Protein AF-A0A9E3DCX0-F1 (afdb_monomer_lite)

pLDDT: mean 82.18, std 15.85, range [32.5, 95.25]

Secondary structure (DSSP, 8-state):
--------TT--SSGGGS---S-GGGSPPP-TT-GGGTTS-GGGGTTTSSS-SPP-----------TT-----PPTT-TTTT-TT-

Radius of gyration: 17.96 Å; chains: 1; bounding box: 33×29×53 Å

Sequence (86 aa):
MTEAVEGSALTAANKGELFASFDVDAFEVPSGRDEIWRFTPLRRLRGLHDGSARANGKAQITVSEQPGVQVETVHRGDERLGQGGT

Structure (mmCIF, N/CA/C/O backbone):
data_AF-A0A9E3DCX0-F1
#
_entry.id   AF-A0A9E3DCX0-F1
#
loop_
_atom_site.group_PDB
_atom_site.id
_atom_site.type_symbol
_atom_site.label_atom_id
_atom_site.label_alt_id
_atom_site.label_comp_id
_atom_site.label_asym_id
_atom_site.label_entity_id
_atom_site.label_seq_id
_atom_site.pdbx_PDB_ins_code
_atom_site.Cartn_x
_atom_site.Cartn_y
_atom_site.Cartn_z
_atom_site.occupancy
_atom_site.B_iso_or_equiv
_atom_site.auth_seq_id
_atom_site.auth_comp_id
_atom_site.auth_asym_id
_atom_site.auth_atom_id
_atom_site.pdbx_PDB_model_num
ATOM 1 N N . MET A 1 1 ? 5.300 -17.676 -27.703 1.00 32.50 1 MET A N 1
ATOM 2 C CA . MET A 1 1 ? 4.997 -16.310 -28.162 1.00 32.50 1 MET A CA 1
ATOM 3 C C . MET A 1 1 ? 4.574 -15.568 -26.913 1.00 32.50 1 MET A C 1
ATOM 5 O O . MET A 1 1 ? 3.489 -15.824 -26.420 1.00 32.50 1 MET A O 1
ATOM 9 N N . THR A 1 2 ? 5.506 -14.856 -26.284 1.00 35.38 2 THR A N 1
ATOM 10 C CA . THR A 1 2 ? 5.255 -14.171 -25.011 1.00 35.38 2 THR A CA 1
ATOM 11 C C . THR A 1 2 ? 4.679 -12.811 -25.361 1.00 35.38 2 THR A C 1
ATOM 13 O O . THR A 1 2 ? 5.404 -11.973 -25.894 1.00 35.38 2 THR A O 1
ATOM 16 N N . GLU A 1 3 ? 3.375 -12.636 -25.163 1.00 37.22 3 GLU A N 1
ATOM 17 C CA . GLU A 1 3 ? 2.752 -11.315 -25.218 1.00 37.22 3 GLU A CA 1
ATOM 18 C C . GLU A 1 3 ? 3.375 -10.446 -24.126 1.00 37.22 3 GLU A C 1
ATOM 20 O O . GLU A 1 3 ? 3.439 -10.835 -22.960 1.00 37.22 3 GLU A O 1
ATOM 25 N N . ALA A 1 4 ? 3.894 -9.290 -24.529 1.00 39.19 4 ALA A N 1
ATOM 26 C CA . ALA A 1 4 ? 4.233 -8.235 -23.597 1.00 39.19 4 ALA A CA 1
ATOM 27 C C . ALA A 1 4 ? 2.914 -7.670 -23.067 1.00 39.19 4 ALA A C 1
ATOM 29 O O . ALA A 1 4 ? 2.081 -7.223 -23.855 1.00 39.19 4 ALA A O 1
ATOM 30 N N . VAL A 1 5 ? 2.713 -7.706 -21.750 1.00 46.59 5 VAL A N 1
ATOM 31 C CA . VAL A 1 5 ? 1.633 -6.938 -21.138 1.00 46.59 5 VAL A CA 1
ATOM 32 C C . VAL A 1 5 ? 2.018 -5.464 -21.246 1.00 46.59 5 VAL A C 1
ATOM 34 O O . VAL A 1 5 ? 3.007 -5.015 -20.669 1.00 46.59 5 VAL A O 1
ATOM 37 N N . GLU A 1 6 ? 1.252 -4.710 -22.033 1.00 45.69 6 GLU A N 1
ATOM 38 C CA . GLU A 1 6 ? 1.316 -3.250 -22.064 1.00 45.69 6 GLU A CA 1
ATOM 39 C C . GLU A 1 6 ? 0.695 -2.674 -20.782 1.00 45.69 6 GLU A C 1
ATOM 41 O O . GLU A 1 6 ? -0.372 -2.068 -20.787 1.00 45.69 6 GLU A O 1
ATOM 46 N N . GLY A 1 7 ? 1.378 -2.841 -19.653 1.00 45.19 7 GLY A N 1
ATOM 47 C CA . GLY A 1 7 ? 1.061 -2.166 -18.397 1.00 45.19 7 GLY A CA 1
ATOM 48 C C . GLY A 1 7 ? 1.591 -0.731 -18.382 1.00 45.19 7 GLY A C 1
ATOM 49 O O . GLY A 1 7 ? 2.337 -0.347 -17.482 1.00 45.19 7 GLY A O 1
ATOM 50 N N . SER A 1 8 ? 1.281 0.083 -19.397 1.00 47.34 8 SER A N 1
ATOM 51 C CA . SER A 1 8 ? 1.751 1.472 -19.426 1.00 47.34 8 SER A CA 1
ATOM 52 C C . SER A 1 8 ? 0.884 2.353 -18.525 1.00 47.34 8 SER A C 1
ATOM 54 O O . SER A 1 8 ? -0.050 3.018 -18.962 1.00 47.34 8 SER A O 1
ATOM 56 N N . ALA A 1 9 ? 1.257 2.428 -17.248 1.00 55.06 9 ALA A N 1
ATOM 57 C CA . ALA A 1 9 ? 0.779 3.417 -16.276 1.00 55.06 9 ALA A CA 1
ATOM 58 C C . ALA A 1 9 ? 1.135 4.886 -16.641 1.00 55.06 9 ALA A C 1
ATOM 60 O O . ALA A 1 9 ? 1.049 5.775 -15.796 1.00 55.06 9 ALA A O 1
ATOM 61 N N . LEU A 1 10 ? 1.569 5.161 -17.878 1.00 53.84 10 LEU A N 1
ATOM 62 C CA . LEU A 1 10 ? 2.031 6.474 -18.342 1.00 53.84 10 LEU A CA 1
ATOM 63 C C . LEU A 1 10 ? 0.925 7.326 -18.992 1.00 53.84 10 LEU A C 1
ATOM 65 O O . LEU A 1 10 ? 1.209 8.445 -19.410 1.00 53.84 10 LEU A O 1
ATOM 69 N N . THR A 1 11 ? -0.316 6.835 -19.081 1.00 58.62 11 THR A N 1
ATOM 70 C CA . THR A 1 11 ? -1.436 7.561 -19.724 1.00 58.62 11 THR A CA 1
ATOM 71 C C . THR A 1 11 ? -2.369 8.280 -18.741 1.00 58.62 11 THR A C 1
ATOM 73 O O . THR A 1 11 ? -3.215 9.058 -19.169 1.00 58.62 11 THR A O 1
ATOM 76 N N . ALA A 1 12 ? -2.230 8.051 -17.433 1.00 69.19 12 ALA A N 1
ATOM 77 C CA . ALA A 1 12 ? -3.051 8.712 -16.419 1.00 69.19 12 ALA A CA 1
ATOM 78 C C . ALA A 1 12 ? -2.681 10.201 -16.291 1.00 69.19 12 ALA A C 1
ATOM 80 O O . ALA A 1 12 ? -1.511 10.540 -16.098 1.00 69.19 12 ALA A O 1
ATOM 81 N N . ALA A 1 13 ? -3.672 11.095 -16.362 1.00 74.88 13 ALA A N 1
ATOM 82 C CA . ALA A 1 13 ? -3.468 12.538 -16.242 1.00 74.88 13 ALA A CA 1
ATOM 83 C C . ALA A 1 13 ? -3.061 12.942 -14.816 1.00 74.88 13 ALA A C 1
ATOM 85 O O . ALA A 1 13 ? -2.387 13.954 -14.615 1.00 74.88 13 ALA A O 1
ATOM 86 N N . ASN A 1 14 ? -3.452 12.148 -13.814 1.00 82.44 14 ASN A N 1
ATOM 87 C CA . ASN A 1 14 ? -3.051 12.330 -12.423 1.00 82.44 14 ASN A CA 1
ATOM 88 C C . ASN A 1 14 ? -2.911 10.989 -11.677 1.00 82.44 14 ASN A C 1
ATOM 90 O O . ASN A 1 14 ? -3.325 9.935 -12.149 1.00 82.44 14 ASN A O 1
ATOM 94 N N . LYS A 1 15 ? -2.327 11.031 -10.471 1.00 77.12 15 LYS A N 1
ATOM 95 C CA . LYS A 1 15 ? -2.046 9.834 -9.658 1.00 77.12 15 LYS A CA 1
ATOM 96 C C . LYS A 1 15 ? -3.305 9.041 -9.279 1.00 77.12 15 LYS A C 1
ATOM 98 O O . LYS A 1 15 ? -3.202 7.829 -9.127 1.00 77.12 15 LYS A O 1
ATOM 103 N N . GLY A 1 16 ? -4.447 9.709 -9.109 1.00 81.88 16 GLY A N 1
ATOM 104 C CA . GLY A 1 16 ? -5.713 9.090 -8.708 1.00 81.88 16 GLY A CA 1
ATOM 105 C C . GLY A 1 16 ? -6.385 8.277 -9.816 1.00 81.88 16 GLY A C 1
ATOM 106 O O . GLY A 1 16 ? -7.229 7.443 -9.521 1.00 81.88 16 GLY A O 1
ATOM 107 N N . GLU A 1 17 ? -5.987 8.479 -11.072 1.00 83.75 17 GLU A N 1
ATOM 108 C CA . GLU A 1 17 ? -6.461 7.693 -12.219 1.00 83.75 17 GLU A CA 1
ATOM 109 C C . GLU A 1 17 ? -5.669 6.393 -12.421 1.00 83.75 17 GLU A C 1
ATOM 111 O O . GLU A 1 17 ? -6.042 5.558 -13.243 1.00 83.75 17 GLU A O 1
ATOM 116 N N . LEU A 1 18 ? -4.565 6.205 -11.689 1.00 84.25 18 LEU A N 1
ATOM 117 C CA . LEU A 1 18 ? -3.826 4.950 -11.732 1.00 84.25 18 LEU A CA 1
ATOM 118 C C . LEU A 1 18 ? -4.643 3.833 -11.093 1.00 84.25 18 LEU A C 1
ATOM 120 O O . LEU A 1 18 ? -5.270 4.024 -10.052 1.00 84.25 18 LEU A O 1
ATOM 124 N N . PHE A 1 19 ? -4.549 2.642 -11.682 1.00 85.25 19 PHE A N 1
ATOM 125 C CA . PHE A 1 19 ? -5.092 1.435 -11.080 1.00 85.25 19 PHE A CA 1
ATOM 126 C C . PHE A 1 19 ? -4.585 1.285 -9.638 1.00 85.25 19 PHE A C 1
ATOM 128 O O . PHE A 1 19 ? -3.378 1.264 -9.380 1.00 85.25 19 PHE A O 1
ATOM 135 N N . ALA A 1 20 ? -5.529 1.193 -8.706 1.00 84.12 20 ALA A N 1
ATOM 136 C CA . ALA A 1 20 ? -5.281 0.986 -7.293 1.00 84.12 20 ALA A CA 1
ATOM 137 C C . ALA A 1 20 ? -6.032 -0.269 -6.853 1.00 84.12 20 ALA A C 1
ATOM 139 O O . ALA A 1 20 ? -7.228 -0.412 -7.092 1.00 84.12 20 ALA A O 1
ATOM 140 N N . SER A 1 21 ? -5.318 -1.178 -6.202 1.00 84.94 21 SER A N 1
ATOM 141 C CA . SER A 1 21 ? -5.873 -2.418 -5.680 1.00 84.94 21 SER A CA 1
ATOM 142 C C . SER A 1 21 ? -5.186 -2.774 -4.371 1.00 84.94 21 SER A C 1
ATOM 144 O O . SER A 1 21 ? -4.027 -2.430 -4.133 1.00 84.94 21 SER A O 1
ATOM 146 N N . PHE A 1 22 ? -5.925 -3.471 -3.516 1.00 82.12 22 PHE A N 1
ATOM 147 C CA . PHE A 1 22 ? -5.394 -4.127 -2.329 1.00 82.12 22 PHE A CA 1
ATOM 148 C C . PHE A 1 22 ? -4.924 -5.561 -2.643 1.00 82.12 22 PHE A C 1
ATOM 150 O O . PHE A 1 22 ? -4.160 -6.138 -1.869 1.00 82.12 22 PHE A O 1
ATOM 157 N N . ASP A 1 23 ? -5.342 -6.135 -3.766 1.00 84.06 23 ASP A N 1
ATOM 158 C CA . ASP A 1 23 ? -4.823 -7.416 -4.225 1.00 84.06 23 ASP A CA 1
ATOM 159 C C . ASP A 1 23 ? -3.410 -7.232 -4.793 1.00 84.06 23 ASP A C 1
ATOM 161 O O . ASP A 1 23 ? -3.202 -6.447 -5.718 1.00 84.06 23 ASP A O 1
ATOM 165 N N . VAL A 1 24 ? -2.435 -7.928 -4.206 1.00 84.38 24 VAL A N 1
ATOM 166 C CA . VAL A 1 24 ? -1.034 -7.873 -4.644 1.00 84.38 24 VAL A CA 1
ATOM 167 C C . VAL A 1 24 ? -0.874 -8.552 -6.002 1.00 84.38 24 VAL A C 1
ATOM 169 O O . VAL A 1 24 ? -0.103 -8.064 -6.824 1.00 84.38 24 VAL A O 1
ATOM 172 N N . ASP A 1 25 ? -1.649 -9.607 -6.266 1.00 87.50 25 ASP A N 1
ATOM 173 C CA . ASP A 1 25 ? -1.584 -10.377 -7.512 1.00 87.50 25 ASP A CA 1
ATOM 174 C C . ASP A 1 25 ? -2.232 -9.630 -8.694 1.00 87.50 25 ASP A C 1
ATOM 176 O O . ASP A 1 25 ? -2.093 -10.035 -9.847 1.00 87.50 25 ASP A O 1
ATOM 180 N N . ALA A 1 26 ? -2.895 -8.496 -8.430 1.00 90.00 26 ALA A N 1
ATOM 181 C CA . ALA A 1 26 ? -3.409 -7.588 -9.455 1.00 90.00 26 ALA A CA 1
ATOM 182 C C . ALA A 1 26 ? -2.325 -6.684 -10.077 1.00 90.00 26 ALA A C 1
ATOM 184 O O . ALA A 1 26 ? -2.624 -5.908 -10.985 1.00 90.00 26 ALA A O 1
ATOM 185 N N . PHE A 1 27 ? -1.084 -6.755 -9.588 1.00 88.12 27 PHE A N 1
ATOM 186 C CA . PHE A 1 27 ? 0.059 -6.019 -10.121 1.00 88.12 27 PHE A CA 1
ATOM 187 C C . PHE A 1 27 ? 1.087 -6.974 -10.725 1.00 88.12 27 PHE A C 1
ATOM 189 O O . PHE A 1 27 ? 1.316 -8.078 -10.237 1.00 88.12 27 PHE A O 1
ATOM 196 N N . GLU A 1 28 ? 1.766 -6.518 -11.772 1.00 90.25 28 GLU A N 1
ATOM 197 C CA . GLU A 1 28 ? 2.894 -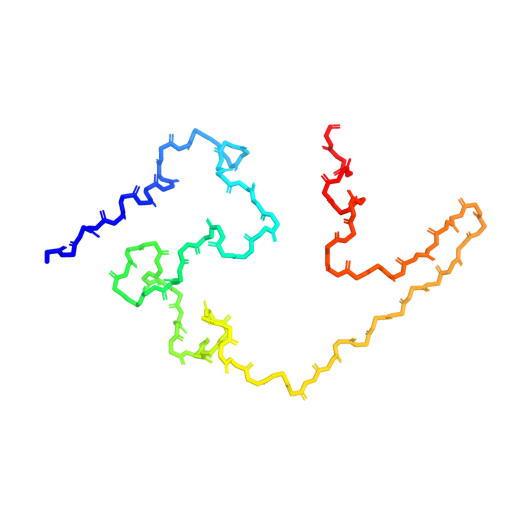7.249 -12.339 1.00 90.25 28 GLU A CA 1
ATOM 198 C C . GLU A 1 28 ? 4.092 -7.273 -11.386 1.00 90.25 28 GLU A C 1
ATOM 200 O O . GLU A 1 28 ? 4.408 -6.285 -10.714 1.00 90.25 28 GLU A O 1
ATOM 205 N N . VAL A 1 29 ? 4.809 -8.398 -11.382 1.00 91.81 29 VAL A N 1
ATOM 206 C CA . VAL A 1 29 ? 6.064 -8.534 -10.639 1.00 91.81 29 VAL A CA 1
ATOM 207 C C . VAL A 1 29 ? 7.162 -7.714 -11.334 1.00 91.81 29 VAL A C 1
ATOM 209 O O . VAL A 1 29 ? 7.462 -7.975 -12.500 1.00 91.81 29 VAL A O 1
ATOM 212 N N . PRO A 1 30 ? 7.823 -6.776 -10.629 1.00 92.69 30 PRO A N 1
ATOM 213 C CA . PRO A 1 30 ? 8.878 -5.938 -11.195 1.00 92.69 30 PRO A CA 1
ATOM 214 C C . PRO A 1 30 ? 10.043 -6.719 -11.810 1.00 92.69 30 PRO A C 1
ATOM 216 O O . PRO A 1 30 ? 10.650 -7.566 -11.148 1.00 92.69 30 PRO A O 1
ATOM 219 N N . SER A 1 31 ? 10.442 -6.354 -13.030 1.00 88.69 31 SER A N 1
ATOM 220 C CA . SER A 1 31 ? 11.618 -6.888 -13.716 1.00 88.69 31 SER A CA 1
ATOM 221 C C . SER A 1 31 ? 12.712 -5.825 -13.876 1.00 88.69 31 SER A C 1
ATOM 223 O O . SER A 1 31 ? 12.471 -4.638 -14.083 1.00 88.69 31 SER A O 1
ATOM 225 N N . GLY A 1 32 ? 13.979 -6.250 -13.806 1.00 85.69 32 GLY A N 1
ATOM 226 C CA . GLY A 1 32 ? 15.127 -5.333 -13.896 1.00 85.69 32 GLY A CA 1
ATOM 227 C C . GLY A 1 32 ? 15.358 -4.727 -15.279 1.00 85.69 32 GLY A C 1
ATOM 228 O O . GLY A 1 32 ? 16.228 -3.871 -15.415 1.00 85.69 32 GLY A O 1
ATOM 229 N N . ARG A 1 33 ? 14.631 -5.193 -16.299 1.00 87.81 33 ARG A N 1
ATOM 230 C CA . ARG A 1 33 ? 14.698 -4.657 -17.664 1.00 87.81 33 ARG A CA 1
ATOM 231 C C . ARG A 1 33 ? 13.555 -3.694 -17.972 1.00 87.81 33 ARG A C 1
ATOM 233 O O . ARG A 1 33 ? 13.558 -3.108 -19.050 1.00 87.81 33 ARG A O 1
ATOM 240 N N . ASP A 1 34 ? 12.618 -3.518 -17.048 1.00 90.38 34 ASP A N 1
ATOM 241 C CA . ASP A 1 34 ? 11.469 -2.652 -17.259 1.00 90.38 34 ASP A CA 1
ATOM 242 C C . ASP A 1 34 ? 11.884 -1.190 -17.063 1.00 90.38 34 ASP A C 1
ATOM 244 O O . ASP A 1 34 ? 12.504 -0.824 -16.060 1.00 90.38 34 ASP A O 1
ATOM 248 N N . GLU A 1 35 ? 11.492 -0.325 -17.997 1.00 90.44 35 GLU A N 1
ATOM 249 C CA . GLU A 1 35 ? 11.838 1.103 -17.968 1.00 90.44 35 GLU A CA 1
ATOM 250 C C . GLU A 1 35 ? 11.305 1.808 -16.708 1.00 90.44 35 GLU A C 1
ATOM 252 O O . GLU A 1 35 ? 11.958 2.701 -16.158 1.00 90.44 35 GLU A O 1
ATOM 257 N N . ILE A 1 36 ? 10.142 1.374 -16.210 1.00 88.25 36 ILE A N 1
ATOM 258 C CA . ILE A 1 36 ? 9.531 1.885 -14.976 1.00 88.25 36 ILE A CA 1
ATOM 259 C C . ILE A 1 36 ? 10.353 1.527 -13.722 1.00 88.25 36 ILE A C 1
ATOM 261 O O . ILE A 1 36 ? 10.290 2.235 -12.718 1.00 88.25 36 ILE A O 1
ATOM 265 N N . TRP A 1 37 ? 11.189 0.485 -13.795 1.00 90.12 37 TRP A N 1
ATOM 266 C CA . TRP A 1 37 ? 12.005 -0.021 -12.688 1.00 90.12 37 TRP A CA 1
ATOM 267 C C . TRP A 1 37 ? 13.505 0.263 -12.839 1.00 90.12 37 TRP A C 1
ATOM 269 O O . TRP A 1 37 ? 14.275 -0.097 -11.948 1.00 90.12 37 TRP A O 1
ATOM 279 N N . ARG A 1 38 ? 13.946 0.962 -13.895 1.00 92.44 38 ARG A N 1
ATOM 280 C CA . ARG A 1 38 ? 15.375 1.203 -14.204 1.00 92.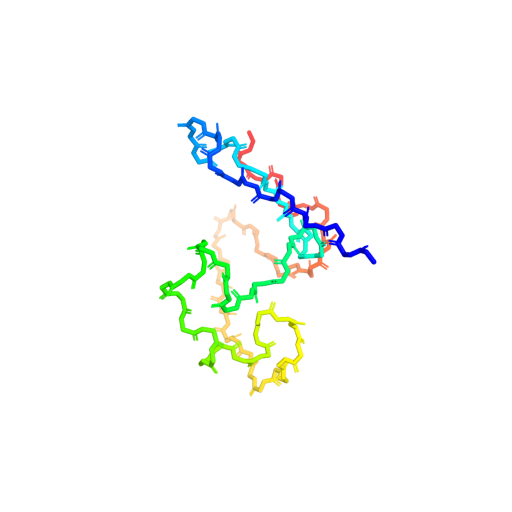44 38 ARG A CA 1
ATOM 281 C C . ARG A 1 38 ? 16.196 1.842 -13.074 1.00 92.44 38 ARG A C 1
ATOM 283 O O . ARG A 1 38 ? 17.413 1.683 -13.030 1.00 92.44 38 ARG A O 1
ATOM 290 N N . PHE A 1 39 ? 15.545 2.571 -12.166 1.00 92.50 39 PHE A N 1
ATOM 291 C CA . PHE A 1 39 ? 16.190 3.219 -11.017 1.00 92.50 39 PHE A CA 1
ATOM 292 C C . PHE A 1 39 ? 15.966 2.492 -9.690 1.00 92.50 39 PHE A C 1
ATOM 294 O O . PHE A 1 39 ? 16.548 2.865 -8.671 1.00 92.50 39 PHE A O 1
ATOM 301 N N . THR A 1 40 ? 15.159 1.435 -9.689 1.00 92.81 40 THR A N 1
ATOM 302 C CA . THR A 1 40 ? 14.935 0.611 -8.509 1.00 92.81 40 THR A CA 1
ATOM 303 C C . THR A 1 40 ? 15.994 -0.487 -8.459 1.00 92.81 40 THR A C 1
ATOM 305 O O . THR A 1 40 ? 16.088 -1.305 -9.375 1.00 92.81 40 THR A O 1
ATOM 308 N N . PRO A 1 41 ? 16.801 -0.579 -7.388 1.00 93.50 41 PRO A N 1
ATOM 309 C CA . PRO A 1 41 ? 17.849 -1.587 -7.297 1.00 93.50 41 PRO A CA 1
ATOM 310 C C . PRO A 1 41 ? 17.268 -2.974 -6.962 1.00 93.50 41 PRO A C 1
ATOM 312 O O . PRO A 1 41 ? 17.492 -3.492 -5.867 1.00 93.50 41 PRO A O 1
ATOM 315 N N . LEU A 1 42 ? 16.558 -3.612 -7.902 1.00 93.38 42 LEU A N 1
ATOM 316 C CA . LEU A 1 42 ? 15.819 -4.868 -7.678 1.00 93.38 42 LEU A CA 1
ATOM 317 C C . LEU A 1 42 ? 16.694 -6.014 -7.154 1.00 93.38 42 LEU A C 1
ATOM 319 O O . LEU A 1 42 ? 16.244 -6.815 -6.340 1.00 93.38 42 LEU A O 1
ATOM 323 N N . ARG A 1 43 ? 17.988 -6.044 -7.501 1.00 91.81 43 ARG A N 1
ATOM 324 C CA . ARG A 1 43 ? 18.941 -7.018 -6.936 1.00 91.81 43 ARG A CA 1
ATOM 325 C C . ARG A 1 43 ? 19.031 -6.943 -5.405 1.00 91.81 43 ARG A C 1
ATOM 327 O O . ARG A 1 43 ? 19.223 -7.969 -4.759 1.00 91.81 43 ARG A O 1
ATOM 334 N N . ARG A 1 44 ? 18.916 -5.744 -4.820 1.00 93.31 44 ARG A N 1
ATOM 335 C CA . ARG A 1 44 ? 18.909 -5.539 -3.359 1.00 93.31 44 ARG A CA 1
ATOM 336 C C . ARG A 1 44 ? 17.569 -5.917 -2.727 1.00 93.31 44 ARG A C 1
ATOM 338 O O . ARG A 1 44 ? 17.531 -6.172 -1.533 1.00 93.31 44 ARG A O 1
ATOM 345 N N . LEU A 1 45 ? 16.506 -5.963 -3.527 1.00 92.25 45 LEU A N 1
ATOM 346 C CA . LEU A 1 45 ? 15.140 -6.306 -3.126 1.00 92.25 45 LEU A CA 1
ATOM 347 C C . LEU A 1 45 ? 14.768 -7.745 -3.513 1.00 92.25 45 LEU A C 1
ATOM 349 O O . LEU A 1 45 ? 13.588 -8.073 -3.648 1.00 92.25 45 LEU A O 1
ATOM 353 N N . ARG A 1 46 ? 15.761 -8.614 -3.739 1.00 91.00 46 ARG A N 1
ATOM 354 C CA . ARG A 1 46 ? 15.528 -9.999 -4.157 1.00 91.00 46 ARG A CA 1
ATOM 355 C C . ARG A 1 46 ? 14.587 -10.703 -3.174 1.00 91.00 46 ARG A C 1
ATOM 357 O O . ARG A 1 46 ? 14.844 -10.703 -1.974 1.00 91.00 46 ARG A O 1
ATOM 364 N N . GLY A 1 47 ? 13.518 -11.299 -3.695 1.00 92.38 47 GLY A N 1
ATOM 365 C CA . GLY A 1 47 ? 12.495 -11.976 -2.903 1.00 92.38 47 GLY A CA 1
ATOM 366 C C . GLY A 1 47 ? 11.373 -11.074 -2.379 1.00 92.38 47 GLY A C 1
ATOM 367 O O . GLY A 1 47 ? 10.273 -11.546 -2.125 1.00 92.38 47 GLY A O 1
ATOM 368 N N . LEU A 1 48 ? 11.625 -9.774 -2.189 1.00 91.31 48 LEU A N 1
ATOM 369 C CA . LEU A 1 48 ? 10.598 -8.847 -1.692 1.00 91.31 48 LEU A CA 1
ATOM 370 C C . LEU A 1 48 ? 9.610 -8.433 -2.785 1.00 91.31 48 LEU A C 1
ATOM 372 O O . LEU A 1 48 ? 8.466 -8.128 -2.484 1.00 91.31 48 LEU A O 1
ATOM 376 N N . HIS A 1 49 ? 10.060 -8.411 -4.037 1.00 90.94 49 HIS A N 1
ATOM 377 C CA . HIS A 1 49 ? 9.260 -7.995 -5.189 1.00 90.94 49 HIS A CA 1
ATOM 378 C C . HIS A 1 49 ? 8.386 -9.121 -5.764 1.00 90.94 49 HIS A C 1
ATOM 380 O O . HIS A 1 49 ? 7.457 -8.824 -6.500 1.00 90.94 49 HIS A O 1
ATOM 386 N N . ASP A 1 50 ? 8.674 -10.384 -5.432 1.00 90.31 50 ASP A N 1
ATOM 387 C CA . ASP A 1 50 ? 7.990 -11.581 -5.951 1.00 90.31 50 ASP A CA 1
ATOM 388 C C . ASP A 1 50 ? 7.370 -12.457 -4.841 1.00 90.31 50 ASP A C 1
ATOM 390 O O . ASP A 1 50 ? 6.906 -13.565 -5.096 1.00 90.31 50 ASP A O 1
ATOM 394 N N . GLY A 1 51 ? 7.411 -11.996 -3.586 1.00 88.94 51 GLY A N 1
ATOM 395 C CA . GLY A 1 51 ? 6.871 -12.717 -2.430 1.00 88.94 51 GLY A CA 1
ATOM 396 C C . GLY A 1 51 ? 7.692 -13.925 -1.955 1.00 88.94 51 GLY A C 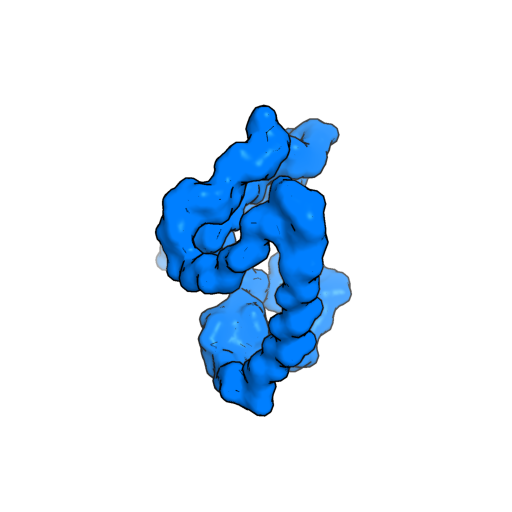1
ATOM 397 O O . GLY A 1 51 ? 7.310 -14.565 -0.976 1.00 88.94 51 GLY A O 1
ATOM 398 N N . SER A 1 52 ? 8.834 -14.244 -2.574 1.00 92.56 52 SER A N 1
ATOM 399 C CA . SER A 1 52 ? 9.660 -15.398 -2.182 1.00 92.56 52 SER A CA 1
ATOM 400 C C . SER A 1 52 ? 10.576 -15.141 -0.976 1.00 92.56 52 SER A C 1
ATOM 402 O O . SER A 1 52 ? 11.192 -16.071 -0.439 1.00 92.56 52 SER A O 1
ATOM 404 N N . ALA A 1 53 ? 10.688 -13.889 -0.519 1.00 92.69 53 ALA A N 1
ATOM 405 C CA . ALA A 1 53 ? 11.459 -13.543 0.668 1.00 92.69 53 ALA A CA 1
ATOM 406 C C . ALA A 1 53 ? 10.885 -14.216 1.921 1.00 92.69 53 ALA A C 1
ATOM 408 O O . ALA A 1 53 ? 9.703 -14.109 2.245 1.00 92.69 53 ALA A O 1
ATOM 409 N N . ARG A 1 54 ? 11.761 -14.860 2.697 1.00 90.88 54 ARG A N 1
ATOM 410 C CA . ARG A 1 54 ? 11.390 -15.380 4.015 1.00 90.88 54 ARG A CA 1
ATOM 411 C C . ARG A 1 54 ? 11.251 -14.221 4.993 1.00 90.88 54 ARG A C 1
ATOM 413 O O . ARG A 1 54 ? 12.224 -13.513 5.248 1.00 90.88 54 ARG A O 1
ATOM 420 N N . ALA A 1 55 ? 10.068 -14.074 5.582 1.00 87.81 55 ALA A N 1
ATOM 421 C CA . ALA A 1 55 ? 9.861 -13.150 6.686 1.00 87.81 55 ALA A CA 1
ATOM 422 C C . ALA A 1 55 ? 10.765 -13.543 7.866 1.00 87.81 55 ALA A C 1
ATOM 424 O O . ALA A 1 55 ? 10.662 -14.645 8.403 1.00 87.81 55 ALA A O 1
ATOM 425 N N . ASN A 1 56 ? 11.666 -12.642 8.253 1.00 89.19 56 ASN A N 1
ATOM 426 C CA . ASN A 1 56 ? 12.628 -12.844 9.339 1.00 89.19 56 ASN A CA 1
ATOM 427 C C . ASN A 1 56 ? 12.358 -11.938 10.551 1.00 89.19 56 ASN A C 1
ATOM 429 O O . ASN A 1 56 ? 13.142 -11.921 11.497 1.00 89.19 56 ASN A O 1
ATOM 433 N N . GLY A 1 57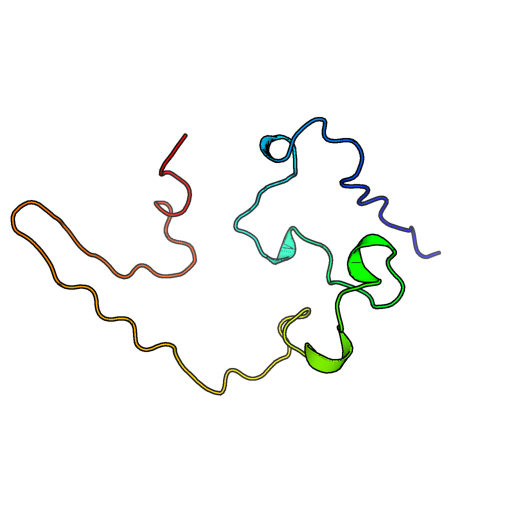 ? 11.254 -11.192 10.531 1.00 87.19 57 GLY A N 1
ATOM 434 C CA . GLY A 1 57 ? 10.886 -10.267 11.589 1.00 87.19 57 GLY A CA 1
ATOM 435 C C . GLY A 1 57 ? 9.426 -9.849 11.500 1.00 87.19 57 GLY A C 1
ATOM 436 O O . GLY A 1 57 ? 8.749 -10.071 10.496 1.00 87.19 57 GLY A O 1
ATOM 437 N N . LYS A 1 58 ? 8.945 -9.242 12.583 1.00 87.19 58 LYS A N 1
ATOM 438 C CA . LYS A 1 58 ? 7.640 -8.586 12.656 1.00 87.19 58 LYS A CA 1
ATOM 439 C C . LYS A 1 58 ? 7.853 -7.176 13.179 1.00 87.19 58 LYS A C 1
ATOM 441 O O . LYS A 1 58 ? 8.573 -6.997 14.162 1.00 87.19 58 LYS A O 1
ATOM 446 N N . ALA A 1 59 ? 7.223 -6.194 12.543 1.00 87.69 59 ALA A N 1
ATOM 447 C CA . ALA A 1 59 ? 7.169 -4.850 13.096 1.00 87.69 59 ALA A CA 1
ATOM 448 C C . ALA A 1 59 ? 6.402 -4.892 14.425 1.00 87.69 59 ALA A C 1
ATOM 450 O O . ALA A 1 59 ? 5.317 -5.470 14.498 1.00 87.69 59 ALA A O 1
ATOM 451 N N . GLN A 1 60 ? 6.982 -4.318 15.477 1.00 91.19 60 GLN A N 1
ATOM 452 C CA . GLN A 1 60 ? 6.279 -4.112 16.739 1.00 91.19 60 GLN A CA 1
ATOM 453 C C . GLN A 1 60 ? 5.495 -2.811 16.616 1.00 91.19 60 GLN A C 1
ATOM 455 O O . GLN A 1 60 ? 6.087 -1.740 16.500 1.00 91.19 60 GLN A O 1
ATOM 460 N N . ILE A 1 61 ? 4.172 -2.924 16.577 1.00 91.06 61 ILE A N 1
ATOM 461 C CA . ILE A 1 61 ? 3.262 -1.788 16.459 1.00 91.06 61 ILE A CA 1
ATOM 462 C C . ILE A 1 61 ? 2.393 -1.792 17.709 1.00 91.06 61 ILE A C 1
ATOM 464 O O . ILE A 1 61 ? 1.673 -2.757 17.960 1.00 91.06 61 ILE A O 1
ATOM 468 N N . THR A 1 62 ? 2.474 -0.713 18.480 1.00 90.69 62 THR A N 1
ATOM 469 C CA . THR A 1 62 ? 1.641 -0.501 19.664 1.00 90.69 62 THR A CA 1
ATOM 470 C C . THR A 1 62 ? 0.733 0.681 19.393 1.00 90.69 62 THR A C 1
ATOM 472 O O . THR A 1 62 ? 1.213 1.768 19.076 1.00 90.69 62 THR A O 1
ATOM 475 N N . VAL A 1 63 ? -0.571 0.470 19.538 1.00 91.69 63 VAL A N 1
ATOM 476 C CA . VAL A 1 63 ? -1.579 1.524 19.432 1.00 91.69 63 VAL A CA 1
ATOM 477 C C . VAL A 1 63 ? -2.329 1.572 20.754 1.00 91.69 63 VAL A C 1
ATOM 479 O O . VAL A 1 63 ? -2.825 0.548 21.219 1.00 91.69 63 VAL A O 1
ATOM 482 N N . SER A 1 64 ? -2.360 2.744 21.382 1.00 90.94 64 SER A N 1
ATOM 483 C CA . SER A 1 64 ? -3.088 2.972 22.626 1.00 90.94 64 SER A CA 1
ATOM 484 C C . SER A 1 64 ? -4.459 3.569 22.341 1.00 90.94 64 SER A C 1
ATOM 486 O O . SER A 1 64 ? -4.593 4.528 21.579 1.00 90.94 64 SER A O 1
ATOM 488 N N . GLU A 1 65 ? -5.476 3.012 22.988 1.00 91.38 65 GLU A N 1
ATOM 489 C CA . GLU A 1 65 ? -6.824 3.566 22.956 1.00 91.38 65 GLU A CA 1
ATOM 490 C C . GLU A 1 65 ? -6.872 4.936 23.640 1.00 91.38 65 GLU A C 1
ATOM 492 O O . GLU A 1 65 ? -6.120 5.227 24.575 1.00 91.38 65 GLU A O 1
ATOM 497 N N . GLN A 1 66 ? -7.779 5.781 23.159 1.00 94.88 66 GLN A N 1
ATOM 498 C CA . GLN A 1 66 ? -8.103 7.078 23.743 1.00 94.88 66 GLN A CA 1
ATOM 499 C C . GLN A 1 66 ? -9.618 7.153 23.960 1.00 94.88 66 GLN A C 1
ATOM 501 O O . GLN A 1 66 ? -10.365 6.504 23.221 1.00 94.88 66 GLN A O 1
ATOM 506 N N . PRO A 1 67 ? -10.108 7.940 24.935 1.00 95.25 67 PRO A N 1
ATOM 507 C CA . PRO A 1 67 ? -11.542 8.092 25.156 1.00 95.25 67 PRO A CA 1
ATOM 508 C C . PRO A 1 67 ? -12.277 8.489 23.867 1.00 95.25 67 PRO A C 1
ATOM 510 O O . PRO A 1 67 ? -11.942 9.490 23.238 1.00 95.25 67 PRO A O 1
ATOM 513 N N . GLY A 1 68 ? -13.277 7.696 23.475 1.00 94.31 68 GLY A N 1
ATOM 514 C CA . GLY A 1 68 ? -14.056 7.913 22.251 1.00 94.31 68 GLY A CA 1
ATOM 515 C C . GLY A 1 68 ? -13.466 7.307 20.969 1.00 94.31 68 GLY A C 1
ATOM 516 O O . GLY A 1 68 ? -14.061 7.488 19.910 1.00 94.31 68 GLY A O 1
ATOM 517 N N . VAL A 1 69 ? -12.347 6.576 21.040 1.00 93.06 69 VAL A N 1
ATOM 518 C CA . VAL A 1 69 ? -11.706 5.912 19.890 1.00 93.06 69 VAL A CA 1
ATOM 519 C C . VAL A 1 69 ? -11.722 4.396 20.079 1.00 93.06 69 VAL A C 1
ATOM 521 O O . VAL A 1 69 ? -11.334 3.902 21.133 1.00 93.06 69 VAL A O 1
ATOM 524 N N . GLN A 1 70 ? -12.135 3.659 19.046 1.00 90.62 70 GLN A N 1
ATOM 525 C CA . GLN A 1 70 ? -11.998 2.201 18.983 1.00 90.62 70 GLN A CA 1
ATOM 526 C C . GLN A 1 70 ? -10.758 1.842 18.166 1.00 90.62 70 GLN A C 1
ATOM 528 O O . GLN A 1 70 ? -10.533 2.413 17.097 1.00 90.62 70 GLN A O 1
ATOM 533 N N . VAL A 1 71 ? -9.957 0.904 18.668 1.00 92.81 71 VAL A N 1
ATOM 534 C CA . VAL A 1 71 ? -8.731 0.442 18.013 1.00 92.81 71 VAL A CA 1
ATOM 535 C C . 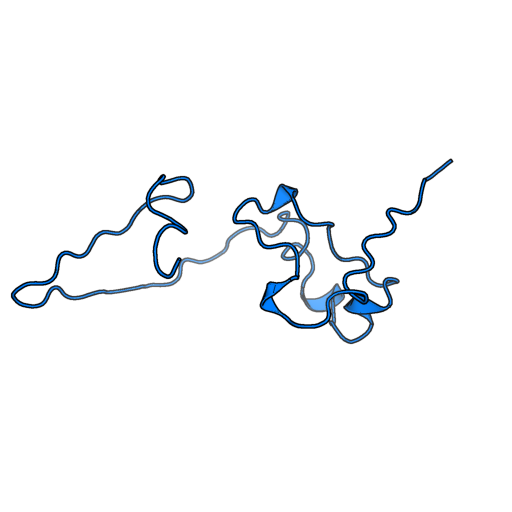VAL A 1 71 ? -8.824 -1.061 17.801 1.00 92.81 71 VAL A C 1
ATOM 537 O O . VAL A 1 71 ? -9.090 -1.813 18.731 1.00 92.81 71 VAL A O 1
ATOM 540 N N . GLU A 1 72 ? -8.568 -1.509 16.575 1.00 91.25 72 GLU A N 1
ATOM 541 C CA . GLU A 1 72 ? -8.572 -2.928 16.235 1.00 91.25 72 GLU A CA 1
ATOM 542 C C . GLU A 1 72 ? -7.442 -3.246 15.253 1.00 91.25 72 GLU A C 1
ATOM 544 O O . GLU A 1 72 ? -7.228 -2.532 14.271 1.00 91.25 72 GLU A O 1
ATOM 549 N N . THR A 1 73 ? -6.726 -4.344 15.508 1.00 91.12 73 THR A N 1
ATOM 550 C CA . THR A 1 73 ? -5.787 -4.920 14.540 1.00 91.12 73 THR A CA 1
ATOM 551 C C . THR A 1 73 ? -6.524 -5.962 13.714 1.00 91.12 73 THR A C 1
ATOM 553 O O . THR A 1 73 ? -6.823 -7.048 14.206 1.00 91.12 73 THR A O 1
ATOM 556 N N . VAL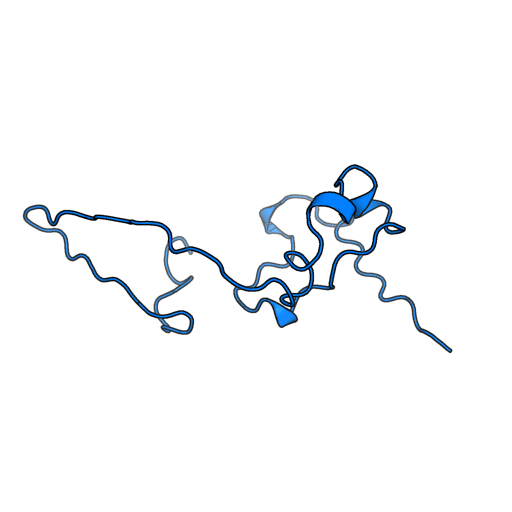 A 1 74 ? -6.785 -5.644 12.451 1.00 91.75 74 VAL A N 1
ATOM 557 C CA . VAL A 1 74 ? -7.494 -6.532 11.524 1.00 91.75 74 VAL A CA 1
ATOM 558 C C . VAL A 1 74 ? -6.529 -7.326 10.647 1.00 91.75 74 VAL A C 1
ATOM 560 O O . VAL A 1 74 ? -5.402 -6.905 10.372 1.00 91.75 74 VAL A O 1
ATOM 563 N N . HIS A 1 75 ? -6.970 -8.500 10.199 1.00 88.38 75 HIS A N 1
ATOM 564 C CA . HIS A 1 75 ? -6.208 -9.329 9.269 1.00 88.38 75 HIS A CA 1
ATOM 565 C C . HIS A 1 75 ? -6.274 -8.776 7.837 1.00 88.38 75 HIS A C 1
ATOM 567 O O . HIS A 1 75 ? -7.167 -8.009 7.471 1.00 88.38 75 HIS A O 1
ATOM 573 N N . ARG A 1 76 ? -5.328 -9.199 6.992 1.00 82.50 76 ARG A N 1
ATOM 574 C CA . ARG A 1 76 ? -5.373 -8.888 5.562 1.00 82.50 76 ARG A CA 1
ATOM 575 C C . ARG A 1 76 ? -6.540 -9.642 4.917 1.00 82.50 76 ARG A C 1
ATOM 577 O O . ARG A 1 76 ? -6.519 -10.865 4.920 1.00 82.50 76 ARG A O 1
ATOM 584 N N . GLY A 1 77 ? -7.517 -8.911 4.378 1.00 84.69 77 GLY A N 1
ATOM 585 C CA . GLY A 1 77 ? -8.752 -9.472 3.810 1.00 84.69 77 GLY A CA 1
ATOM 586 C C . GLY A 1 77 ? -10.035 -8.992 4.497 1.00 84.69 77 GLY A C 1
ATOM 587 O O . GLY A 1 77 ? -11.113 -9.235 3.971 1.00 84.69 77 GLY A O 1
ATOM 588 N N . ASP A 1 78 ? -9.932 -8.281 5.626 1.00 90.94 78 ASP A N 1
ATOM 589 C CA . ASP A 1 78 ? -11.087 -7.649 6.277 1.00 90.94 78 ASP A CA 1
ATOM 590 C C . ASP A 1 78 ? -11.776 -6.650 5.327 1.00 90.94 78 ASP A C 1
ATOM 592 O O . ASP A 1 78 ? -11.123 -5.774 4.755 1.00 90.94 78 ASP A O 1
ATOM 596 N N . GLU A 1 79 ? -13.096 -6.782 5.179 1.00 88.88 79 GLU A N 1
ATOM 597 C CA . GLU A 1 79 ? -13.935 -6.005 4.252 1.00 88.88 79 GLU A CA 1
ATOM 598 C C . GLU A 1 79 ? -13.914 -4.492 4.526 1.00 88.88 79 GLU A C 1
ATOM 600 O O . GLU A 1 79 ? -14.219 -3.689 3.640 1.00 88.88 79 GLU A O 1
ATOM 605 N N . ARG A 1 80 ? -13.535 -4.084 5.746 1.00 87.56 80 ARG A N 1
ATOM 606 C CA . ARG A 1 80 ? -13.402 -2.673 6.134 1.00 87.56 80 ARG A CA 1
ATOM 607 C C . ARG A 1 80 ? -12.144 -2.021 5.555 1.00 87.56 80 ARG A C 1
ATOM 609 O O . ARG A 1 80 ? -12.079 -0.793 5.472 1.00 87.56 80 ARG A O 1
ATOM 616 N N . LEU A 1 81 ? -11.130 -2.799 5.163 1.00 85.94 81 LEU A N 1
ATOM 617 C CA . LEU A 1 81 ? -9.906 -2.257 4.570 1.00 85.94 81 LEU A CA 1
ATOM 618 C C . LEU A 1 81 ? -10.213 -1.620 3.208 1.00 85.94 81 LEU A C 1
ATOM 620 O O . LEU A 1 81 ? -10.746 -2.269 2.317 1.00 85.94 81 LEU A O 1
ATOM 624 N N . GLY A 1 82 ? -9.834 -0.351 3.038 1.00 79.94 82 GLY A N 1
ATOM 625 C CA . GLY A 1 82 ? -10.049 0.388 1.788 1.00 79.94 82 GLY A CA 1
ATOM 626 C C . GLY A 1 82 ? -11.354 1.178 1.700 1.00 79.94 82 GLY A C 1
ATOM 627 O O . GLY A 1 82 ? -11.524 1.915 0.739 1.00 79.94 82 GLY A O 1
ATOM 628 N N . GLN A 1 83 ? -12.231 1.086 2.705 1.00 83.75 83 GLN A N 1
ATOM 629 C CA . GLN A 1 83 ? -13.490 1.847 2.749 1.00 83.75 83 GLN A CA 1
ATOM 630 C C . GLN A 1 83 ? -13.329 3.275 3.300 1.00 83.75 83 GLN A C 1
ATOM 632 O O . GLN A 1 83 ? -14.242 4.090 3.223 1.00 83.75 83 GLN A O 1
ATOM 637 N N . GLY A 1 84 ? -12.184 3.591 3.911 1.00 77.81 84 GLY A N 1
ATOM 638 C CA . GLY A 1 84 ? -11.913 4.925 4.444 1.00 77.81 84 GLY A CA 1
ATOM 639 C C . GLY A 1 84 ? -11.413 5.881 3.360 1.00 77.81 84 GLY A C 1
ATOM 640 O O . GLY A 1 84 ? -10.411 5.589 2.714 1.00 77.81 84 GLY A O 1
ATOM 641 N N . GLY A 1 85 ? -12.053 7.047 3.222 1.00 64.56 85 GLY A N 1
ATOM 642 C CA . GLY A 1 85 ? -11.579 8.140 2.360 1.00 64.56 85 GLY A CA 1
ATOM 643 C C . GLY A 1 85 ? -12.134 8.173 0.930 1.00 64.56 85 GLY A C 1
ATOM 644 O O . GLY A 1 85 ? -11.571 8.894 0.109 1.00 64.56 85 GLY A O 1
ATOM 645 N N . THR A 1 86 ? -13.199 7.421 0.637 1.00 51.53 86 THR A N 1
ATOM 646 C CA . THR A 1 86 ? -14.043 7.607 -0.562 1.00 51.53 86 THR A CA 1
ATOM 647 C C . THR A 1 86 ? -14.909 8.855 -0.472 1.00 51.53 86 THR A C 1
ATOM 649 O O . THR A 1 86 ? -15.407 9.118 0.648 1.00 51.53 86 THR A O 1
#

Foldseek 3Di:
DDDDPPPPPPPDPDPVPGDDDLDLVVDDQDDCPDPVCVPPPVVVVPCVSVVNDDDPDDDDDDDDDDVPDDDDDDDSPPPCPPVPDD